Protein AF-A0A353BVL4-F1 (afdb_monomer_lite)

pLDDT: mean 81.97, std 14.18, range [49.12, 94.62]

Sequence (76 aa):
MLYAASVRVSFKRNQRRLDIIVEADNLESAKEKVLKQAHKIYAPGKKAIYAIIGTVSETEAFTDFSGIRPSQDEGD

Secondary structure (DSSP, 8-state):
-EEEEEEEEEETTEEEEEEEEEE-SSHHHHHHHHHHHHHHHH-TTS--EEEEEEEEEHHHHHHHHTT---------

Foldseek 3Di:
DKKWWWKWKDDPPDIDIDIDIDDDPDPVRVVVVVVVVVCVPPDVPGPIDIDTPDMADPVNVVVVVVPPDPPPDDDD

Structure (mmCIF, N/CA/C/O backbone):
data_AF-A0A353BVL4-F1
#
_entry.id   AF-A0A353BVL4-F1
#
loop_
_atom_site.group_PDB
_atom_site.id
_atom_site.type_symbol
_atom_site.label_atom_id
_atom_site.label_alt_id
_atom_site.label_comp_id
_atom_site.label_asym_id
_atom_site.label_entity_id
_atom_site.label_seq_id
_atom_site.pdbx_PDB_ins_code
_atom_site.Cartn_x
_atom_site.Cartn_y
_atom_site.Cartn_z
_atom_site.occupancy
_atom_site.B_iso_or_equiv
_atom_site.auth_seq_id
_atom_site.auth_comp_id
_atom_site.auth_asym_id
_atom_site.auth_atom_id
_atom_site.pdbx_PDB_model_num
ATOM 1 N N . MET A 1 1 ? 3.161 0.059 -15.692 1.00 85.44 1 MET A N 1
ATOM 2 C CA . MET A 1 1 ? 4.239 -0.671 -14.989 1.00 85.44 1 MET A CA 1
ATOM 3 C C . MET A 1 1 ? 3.636 -1.378 -13.785 1.00 85.44 1 MET A C 1
ATOM 5 O O . MET A 1 1 ? 2.750 -0.804 -13.148 1.00 85.44 1 MET A O 1
ATOM 9 N N . LEU A 1 2 ? 4.046 -2.613 -13.493 1.00 89.94 2 LEU A N 1
ATOM 10 C CA . LEU A 1 2 ? 3.546 -3.334 -12.322 1.00 89.94 2 LEU A CA 1
ATOM 11 C C . LEU A 1 2 ? 4.329 -2.958 -11.062 1.00 89.94 2 LEU A C 1
ATOM 13 O O . LEU A 1 2 ? 5.549 -2.792 -11.084 1.00 89.94 2 LEU A O 1
ATOM 17 N N . TYR A 1 3 ? 3.606 -2.840 -9.954 1.00 92.25 3 TYR A N 1
ATOM 18 C CA . TYR A 1 3 ? 4.156 -2.597 -8.629 1.00 92.25 3 TYR A CA 1
ATOM 19 C C . TYR A 1 3 ? 3.559 -3.595 -7.645 1.00 92.25 3 TYR A C 1
ATOM 21 O O . TYR A 1 3 ? 2.338 -3.719 -7.540 1.00 92.25 3 TYR A O 1
ATOM 29 N N . ALA A 1 4 ? 4.417 -4.271 -6.892 1.00 92.12 4 ALA A N 1
ATOM 30 C CA . ALA A 1 4 ? 4.034 -5.065 -5.738 1.00 92.12 4 ALA A CA 1
ATOM 31 C C . ALA A 1 4 ? 4.285 -4.247 -4.470 1.00 92.12 4 ALA A C 1
ATOM 33 O O . ALA A 1 4 ? 5.358 -3.678 -4.287 1.00 92.12 4 ALA A O 1
ATOM 34 N N . ALA A 1 5 ? 3.309 -4.181 -3.574 1.00 93.81 5 ALA A N 1
ATOM 35 C CA . ALA A 1 5 ? 3.452 -3.482 -2.309 1.00 93.81 5 ALA A CA 1
ATOM 36 C C . ALA A 1 5 ? 2.917 -4.317 -1.152 1.00 93.81 5 ALA A C 1
ATOM 38 O O . ALA A 1 5 ? 1.833 -4.900 -1.219 1.00 93.81 5 ALA A O 1
ATOM 39 N N . SER A 1 6 ? 3.665 -4.308 -0.056 1.00 93.56 6 SER A N 1
ATOM 40 C CA . SER A 1 6 ? 3.251 -4.914 1.200 1.00 93.56 6 SER A CA 1
ATOM 41 C C . SER A 1 6 ? 2.668 -3.839 2.105 1.00 93.56 6 SER A C 1
ATOM 43 O O . SER A 1 6 ? 3.316 -2.837 2.416 1.00 93.56 6 SER A O 1
ATOM 45 N N . VAL A 1 7 ? 1.442 -4.057 2.563 1.00 93.06 7 VAL A N 1
ATOM 46 C CA . VAL A 1 7 ? 0.708 -3.156 3.448 1.00 93.06 7 VAL A CA 1
ATOM 47 C C . VAL A 1 7 ? 0.479 -3.849 4.779 1.00 93.06 7 VAL A C 1
ATOM 49 O O . VAL A 1 7 ? -0.145 -4.908 4.853 1.00 93.06 7 VAL A O 1
ATOM 52 N N . ARG A 1 8 ? 0.946 -3.232 5.859 1.00 93.38 8 ARG A N 1
ATOM 53 C CA . ARG A 1 8 ? 0.563 -3.606 7.216 1.00 93.38 8 ARG A CA 1
ATOM 54 C C . ARG A 1 8 ? -0.743 -2.909 7.568 1.00 93.38 8 ARG A C 1
ATOM 56 O O . ARG A 1 8 ? -0.823 -1.682 7.558 1.00 93.38 8 ARG A O 1
ATOM 63 N N . VAL A 1 9 ? -1.746 -3.703 7.913 1.00 91.31 9 VAL A N 1
ATOM 64 C CA . VAL A 1 9 ? -3.045 -3.244 8.392 1.00 91.31 9 VAL A CA 1
ATOM 65 C C . VAL A 1 9 ? -3.151 -3.538 9.87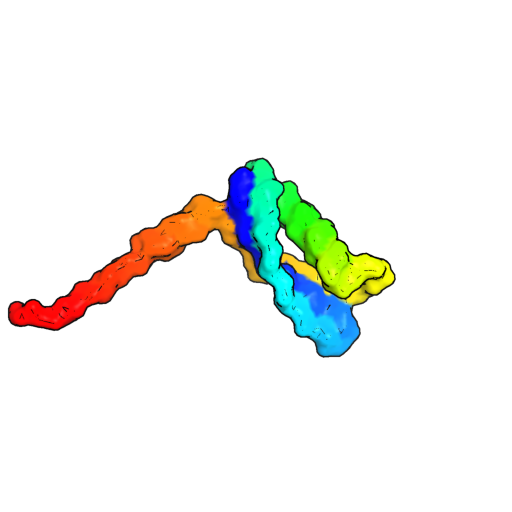8 1.00 91.31 9 VAL A C 1
ATOM 67 O O . VAL A 1 9 ? -3.057 -4.693 10.296 1.00 91.31 9 VAL A O 1
ATOM 70 N N . SER A 1 10 ? -3.372 -2.495 10.670 1.00 90.06 10 SER A N 1
ATOM 71 C CA . SER A 1 10 ? -3.544 -2.598 12.118 1.00 90.06 10 SER A CA 1
ATOM 72 C C . SER A 1 10 ? -4.941 -2.134 12.509 1.00 90.06 10 SER A C 1
ATOM 74 O O . SER A 1 10 ? -5.328 -0.993 12.249 1.00 90.06 10 SER A O 1
ATOM 76 N N . PHE A 1 11 ? -5.700 -3.004 13.172 1.00 87.19 11 PHE A N 1
ATOM 77 C CA . PHE A 1 11 ? -7.008 -2.679 13.728 1.00 87.19 11 PHE A CA 1
ATOM 78 C C . PHE A 1 11 ? -7.131 -3.204 15.161 1.00 87.19 11 PHE A C 1
ATOM 80 O O . PHE A 1 11 ? -7.205 -4.412 15.402 1.00 87.19 11 PHE A O 1
ATOM 87 N N . LYS A 1 12 ? -7.190 -2.283 16.132 1.00 85.31 12 LYS A N 1
ATOM 88 C CA . LYS A 1 12 ? -7.144 -2.592 17.571 1.00 85.31 12 LYS A CA 1
ATOM 89 C C . LYS A 1 12 ? -5.918 -3.461 17.904 1.00 85.31 12 LYS A C 1
ATOM 91 O O . LYS A 1 12 ? -4.796 -2.997 17.757 1.00 85.31 12 LYS A O 1
ATOM 96 N N . ARG A 1 13 ? -6.130 -4.705 18.346 1.00 84.94 13 ARG A N 1
ATOM 97 C CA . ARG A 1 13 ? -5.071 -5.676 18.676 1.00 84.94 13 ARG A CA 1
ATOM 98 C C . ARG A 1 13 ? -4.707 -6.598 17.509 1.00 84.94 13 ARG A C 1
ATOM 100 O O . ARG A 1 13 ? -3.785 -7.389 17.644 1.00 84.94 13 ARG A O 1
ATOM 107 N N . ASN A 1 14 ? -5.432 -6.523 16.392 1.00 85.00 14 ASN A N 1
ATOM 108 C CA . ASN A 1 14 ? -5.197 -7.383 15.241 1.00 85.00 14 ASN A CA 1
ATOM 109 C C . ASN A 1 14 ? -4.275 -6.685 14.238 1.00 85.00 14 ASN A C 1
ATOM 111 O O . ASN A 1 14 ? -4.491 -5.517 13.900 1.00 85.00 14 ASN A O 1
ATOM 115 N N . GLN A 1 15 ? -3.268 -7.407 13.759 1.00 89.00 15 GLN A N 1
ATOM 116 C CA . GLN A 1 15 ? -2.360 -6.952 12.715 1.00 89.00 15 GLN A CA 1
ATOM 117 C C . GLN A 1 15 ? -2.364 -7.972 11.586 1.00 89.00 15 GLN A C 1
ATOM 119 O O . GLN A 1 15 ? -2.327 -9.178 11.823 1.00 89.00 15 GLN A O 1
ATOM 124 N N . ARG A 1 16 ? -2.404 -7.488 10.349 1.00 90.00 16 ARG A N 1
ATOM 125 C CA . ARG A 1 16 ? -2.350 -8.328 9.157 1.00 90.00 16 ARG A CA 1
ATOM 126 C C . ARG A 1 16 ? -1.462 -7.682 8.110 1.00 90.00 16 ARG A C 1
ATOM 128 O O . ARG A 1 16 ? -1.449 -6.462 7.974 1.00 90.00 16 ARG A O 1
ATOM 135 N N . ARG A 1 17 ? -0.740 -8.502 7.358 1.00 91.75 17 ARG A N 1
ATOM 136 C CA . ARG A 1 17 ? -0.035 -8.075 6.151 1.00 91.75 17 ARG A CA 1
ATOM 137 C C . ARG A 1 17 ? -0.890 -8.407 4.932 1.00 91.75 17 ARG A C 1
ATOM 139 O O . ARG A 1 17 ? -1.486 -9.482 4.879 1.00 91.75 17 ARG A O 1
ATOM 146 N N . LEU A 1 18 ? -0.974 -7.467 4.003 1.00 91.69 18 LEU A N 1
ATOM 147 C CA . LEU A 1 18 ? -1.578 -7.638 2.690 1.00 91.69 18 LEU A CA 1
ATOM 148 C C . LEU A 1 18 ? -0.516 -7.359 1.639 1.00 91.69 18 LEU A C 1
ATOM 150 O O . LEU A 1 18 ? 0.084 -6.288 1.656 1.00 91.69 18 LEU A O 1
ATOM 154 N N . ASP A 1 19 ? -0.318 -8.296 0.728 1.00 92.44 19 ASP A N 1
ATOM 155 C CA . ASP A 1 19 ? 0.541 -8.111 -0.433 1.00 92.44 19 ASP A CA 1
ATOM 156 C C . ASP A 1 19 ? -0.364 -7.841 -1.637 1.00 92.44 19 ASP A C 1
ATOM 158 O O . ASP A 1 19 ? -1.275 -8.616 -1.936 1.00 92.44 19 ASP A O 1
ATOM 162 N N . ILE A 1 20 ? -0.192 -6.672 -2.251 1.00 93.00 20 ILE A N 1
ATOM 163 C CA . ILE A 1 20 ? -1.082 -6.135 -3.281 1.00 93.00 20 ILE A CA 1
ATOM 164 C C . ILE A 1 20 ? -0.249 -5.790 -4.505 1.00 93.00 20 ILE A C 1
ATOM 166 O O . ILE A 1 20 ? 0.766 -5.105 -4.396 1.00 93.00 20 ILE A O 1
ATOM 170 N N . ILE A 1 21 ? -0.710 -6.239 -5.668 1.00 93.50 21 ILE A N 1
ATOM 171 C CA . ILE A 1 21 ? -0.099 -5.935 -6.958 1.00 93.50 21 ILE A CA 1
ATOM 172 C C . ILE A 1 21 ? -1.022 -4.970 -7.700 1.00 93.50 21 ILE A C 1
ATOM 174 O O . ILE A 1 21 ? -2.220 -5.233 -7.826 1.00 93.50 21 ILE A O 1
ATOM 178 N N . VAL A 1 22 ? -0.472 -3.851 -8.170 1.00 94.00 22 VAL A N 1
ATOM 179 C CA . VAL A 1 22 ? -1.199 -2.835 -8.940 1.00 94.00 22 VAL A CA 1
ATOM 180 C C . VAL A 1 22 ? -0.434 -2.440 -10.191 1.00 94.00 22 VAL A C 1
ATOM 182 O O . VAL A 1 22 ? 0.794 -2.415 -10.209 1.00 94.00 22 VAL A O 1
ATOM 185 N N . GLU A 1 23 ? -1.175 -2.050 -11.220 1.00 94.25 23 GLU A N 1
ATOM 186 C CA . GLU A 1 23 ? -0.613 -1.365 -12.376 1.00 94.25 23 GLU A CA 1
ATOM 187 C C . GLU A 1 23 ? -0.696 0.153 -12.179 1.00 94.25 23 GLU A C 1
ATOM 189 O O . GLU A 1 23 ? -1.753 0.702 -11.835 1.00 94.25 23 GLU A O 1
ATOM 194 N N . ALA A 1 24 ? 0.419 0.846 -12.391 1.00 92.75 24 ALA A N 1
ATOM 195 C CA . ALA A 1 24 ? 0.497 2.299 -12.317 1.00 92.75 24 ALA A CA 1
ATOM 196 C C . ALA A 1 24 ? 1.568 2.861 -13.260 1.00 92.75 24 ALA A C 1
ATOM 198 O O . ALA A 1 24 ? 2.462 2.146 -13.722 1.00 92.75 24 ALA A O 1
ATOM 199 N N . ASP A 1 25 ? 1.464 4.160 -13.525 1.00 90.12 25 ASP A N 1
ATOM 200 C CA . ASP A 1 25 ? 2.414 4.914 -14.345 1.00 90.12 25 ASP A CA 1
ATOM 201 C C . ASP A 1 25 ? 3.643 5.360 -13.543 1.00 90.12 25 ASP A C 1
ATOM 203 O O . ASP A 1 25 ? 4.716 5.565 -14.098 1.00 90.12 25 ASP A O 1
ATOM 207 N N . ASN A 1 26 ? 3.488 5.524 -12.226 1.00 90.44 26 ASN A N 1
ATOM 208 C CA . ASN A 1 26 ? 4.543 5.954 -11.315 1.00 90.44 26 ASN A CA 1
ATOM 209 C C . ASN A 1 26 ? 4.288 5.458 -9.880 1.00 90.44 26 ASN A C 1
ATOM 211 O O . ASN A 1 26 ? 3.181 5.032 -9.532 1.00 90.44 26 ASN A O 1
ATOM 215 N N . LEU A 1 27 ? 5.318 5.551 -9.034 1.00 88.75 27 LEU A N 1
ATOM 216 C CA . LEU A 1 27 ? 5.291 5.077 -7.648 1.00 88.75 27 LEU A CA 1
ATOM 217 C C . LEU A 1 27 ? 4.216 5.767 -6.791 1.00 88.75 27 LEU A C 1
ATOM 219 O O . LEU A 1 27 ? 3.633 5.136 -5.911 1.00 88.75 27 LEU A O 1
ATOM 223 N N . GLU A 1 28 ? 3.951 7.051 -7.019 1.00 90.44 28 GLU A N 1
ATOM 224 C CA . GLU A 1 28 ? 2.966 7.808 -6.239 1.00 90.44 28 GLU A CA 1
ATOM 225 C C . GLU A 1 28 ? 1.540 7.312 -6.522 1.00 90.44 28 GLU A C 1
ATOM 227 O O . GLU A 1 28 ? 0.818 6.927 -5.598 1.00 90.44 28 GLU A O 1
ATOM 232 N N . SER A 1 29 ? 1.195 7.165 -7.805 1.00 93.44 29 SER A N 1
ATOM 233 C CA . SER A 1 29 ? -0.063 6.558 -8.253 1.00 93.44 29 SER A CA 1
ATOM 234 C C . SER A 1 29 ? -0.204 5.106 -7.775 1.00 93.44 29 SER A C 1
ATOM 236 O O . SER A 1 29 ? -1.285 4.685 -7.351 1.00 93.44 29 SER A O 1
ATOM 238 N N . ALA A 1 30 ? 0.894 4.339 -7.764 1.00 93.00 30 ALA A N 1
ATOM 239 C CA . ALA A 1 30 ? 0.906 2.976 -7.236 1.00 93.00 30 ALA A CA 1
ATOM 240 C C . ALA A 1 30 ? 0.528 2.941 -5.747 1.00 93.00 30 ALA A C 1
ATOM 242 O O . ALA A 1 30 ? -0.350 2.170 -5.353 1.00 93.00 30 ALA A O 1
ATOM 243 N N . LYS A 1 31 ? 1.126 3.810 -4.919 1.00 92.44 31 LYS A N 1
ATOM 244 C CA . LYS A 1 31 ? 0.834 3.897 -3.477 1.00 92.44 31 LYS A CA 1
ATOM 245 C C . LYS A 1 31 ? -0.636 4.214 -3.214 1.00 92.44 31 LYS A C 1
ATOM 247 O O . LYS A 1 31 ? -1.259 3.565 -2.371 1.00 92.44 31 LYS A O 1
ATOM 252 N N . GLU A 1 32 ? -1.215 5.161 -3.949 1.00 94.00 32 GLU A N 1
ATOM 253 C CA . GLU A 1 32 ? -2.639 5.481 -3.826 1.00 94.00 32 GLU A CA 1
ATOM 254 C C . GLU A 1 32 ? -3.541 4.294 -4.183 1.00 94.00 32 GLU A C 1
ATOM 256 O O . GLU A 1 32 ? -4.481 3.979 -3.442 1.00 94.00 32 GLU A O 1
ATOM 261 N N . LYS A 1 33 ? -3.267 3.618 -5.306 1.00 94.56 33 LYS A N 1
ATOM 262 C CA . LYS A 1 33 ? -4.039 2.445 -5.746 1.00 94.56 33 LYS A CA 1
ATOM 263 C C . LYS A 1 33 ? -3.942 1.304 -4.731 1.00 94.56 33 LYS A C 1
ATOM 265 O O . LYS A 1 33 ? -4.971 0.733 -4.365 1.00 94.56 33 LYS A O 1
ATOM 270 N N . VAL A 1 34 ? -2.742 1.036 -4.213 1.00 94.62 34 VAL A N 1
ATOM 271 C CA 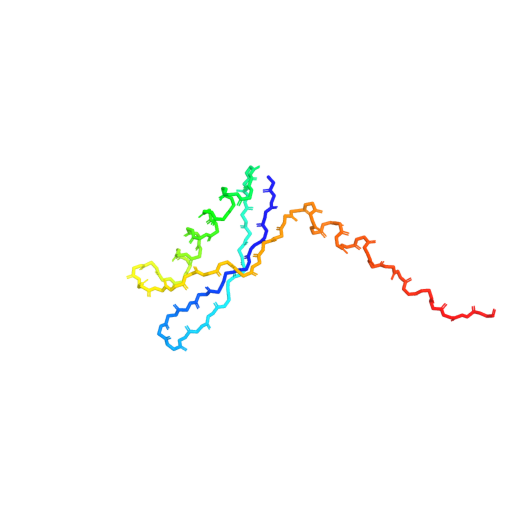. VAL A 1 34 ? -2.482 0.025 -3.176 1.00 94.62 34 VAL A CA 1
ATOM 272 C C . VAL A 1 34 ? -3.289 0.313 -1.914 1.00 94.62 34 VAL A C 1
ATOM 274 O O . VAL A 1 34 ? -3.967 -0.580 -1.408 1.00 94.62 34 VAL A O 1
ATOM 277 N N . LEU A 1 35 ? -3.278 1.552 -1.412 1.00 91.19 35 LEU A N 1
ATOM 278 C CA . LEU A 1 35 ? -4.035 1.919 -0.210 1.00 91.19 35 LEU A CA 1
ATOM 279 C C . LEU A 1 35 ? -5.545 1.791 -0.423 1.00 91.19 35 LEU A C 1
ATOM 281 O O . LEU A 1 35 ? -6.245 1.248 0.437 1.00 91.19 35 LEU A O 1
ATOM 285 N N . LYS A 1 36 ? -6.056 2.227 -1.581 1.00 91.81 36 LYS A N 1
ATOM 286 C CA . LYS A 1 36 ? -7.472 2.057 -1.946 1.00 91.81 36 LYS A CA 1
ATOM 287 C C . LYS A 1 36 ? -7.864 0.579 -1.973 1.00 91.81 36 LYS A C 1
ATOM 289 O O . LYS A 1 36 ? -8.930 0.219 -1.471 1.00 91.81 36 LYS A O 1
ATOM 294 N N . GLN A 1 37 ? -7.015 -0.284 -2.522 1.00 92.38 37 GLN A N 1
ATOM 295 C CA . GLN A 1 37 ? -7.273 -1.720 -2.600 1.00 92.38 37 GLN A CA 1
ATOM 296 C C . GLN A 1 37 ? -7.160 -2.404 -1.230 1.00 92.38 37 GLN A C 1
ATOM 298 O O . GLN A 1 37 ? -8.039 -3.185 -0.872 1.00 92.38 37 GLN A O 1
ATOM 303 N N . ALA A 1 38 ? -6.167 -2.042 -0.412 1.00 90.94 38 ALA A N 1
ATOM 304 C CA . ALA A 1 38 ? -6.022 -2.533 0.959 1.00 90.94 38 ALA A CA 1
ATOM 305 C C . ALA A 1 38 ? -7.259 -2.213 1.810 1.00 90.94 38 ALA A C 1
ATOM 307 O O . ALA A 1 38 ? -7.751 -3.070 2.548 1.00 90.94 38 ALA A O 1
ATOM 308 N N . HIS A 1 39 ? -7.797 -0.999 1.658 1.00 89.19 39 HIS A N 1
ATOM 309 C CA . HIS A 1 39 ? -9.016 -0.577 2.339 1.00 89.19 39 HIS A CA 1
ATOM 310 C C . HIS A 1 39 ? -10.219 -1.430 1.908 1.00 89.19 39 HIS A C 1
ATOM 312 O O . HIS A 1 39 ? -10.952 -1.929 2.764 1.00 89.19 39 HIS A O 1
ATOM 318 N N . LYS A 1 40 ? -10.393 -1.666 0.599 1.00 88.44 40 LYS A N 1
ATOM 319 C CA . LYS A 1 40 ? -11.474 -2.518 0.073 1.00 88.44 40 LYS A CA 1
ATOM 320 C C . LYS A 1 40 ? -11.400 -3.961 0.584 1.00 88.44 40 LYS A C 1
ATOM 322 O O . LYS A 1 40 ? -12.443 -4.547 0.847 1.00 88.44 40 LYS A O 1
ATOM 327 N N . ILE A 1 41 ? -10.196 -4.519 0.727 1.00 86.50 41 ILE A N 1
ATOM 328 C CA . ILE A 1 41 ? -9.996 -5.920 1.128 1.00 86.50 41 ILE A CA 1
ATOM 329 C C . ILE A 1 41 ? -10.258 -6.132 2.623 1.00 86.50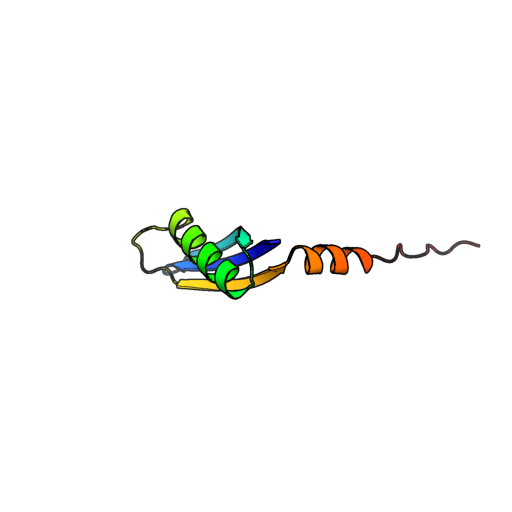 41 ILE A C 1
ATOM 331 O O . ILE A 1 41 ? -10.943 -7.080 2.995 1.00 86.50 41 ILE A O 1
ATOM 335 N N . TYR A 1 42 ? -9.675 -5.304 3.496 1.00 81.31 42 TYR A N 1
ATOM 336 C CA . TYR A 1 42 ? -9.655 -5.627 4.926 1.00 81.31 42 TYR A CA 1
ATOM 337 C C . TYR A 1 42 ? -10.903 -5.164 5.676 1.00 81.31 42 TYR A C 1
ATOM 339 O O . TYR A 1 42 ? -11.470 -5.931 6.454 1.00 81.31 42 TYR A O 1
ATOM 347 N N . ALA A 1 43 ? -11.306 -3.902 5.513 1.00 71.56 43 ALA A N 1
ATOM 348 C CA . ALA A 1 43 ? -12.426 -3.352 6.271 1.00 71.56 43 ALA A CA 1
ATOM 349 C C . ALA A 1 43 ? -12.911 -2.011 5.696 1.00 71.56 43 ALA A C 1
ATOM 351 O O . ALA A 1 43 ? -12.539 -0.958 6.227 1.00 71.56 43 ALA A O 1
ATOM 352 N N . PRO A 1 44 ? -13.785 -2.014 4.674 1.00 64.94 44 PRO A N 1
ATOM 353 C CA . PRO A 1 44 ? -14.486 -0.801 4.276 1.00 64.94 44 PRO A CA 1
ATOM 354 C C . PRO A 1 44 ? -15.324 -0.296 5.466 1.00 64.94 44 PRO A C 1
ATOM 356 O O . PRO A 1 44 ? -16.273 -0.949 5.892 1.00 64.94 44 PRO A O 1
ATOM 359 N N . GLY A 1 45 ? -14.933 0.837 6.060 1.00 61.94 45 GLY A N 1
ATOM 360 C CA . GLY A 1 45 ? -15.697 1.510 7.123 1.00 61.94 45 GLY A CA 1
ATOM 361 C C . GLY A 1 45 ? -15.191 1.355 8.565 1.00 61.94 45 GLY A C 1
ATOM 362 O O . GLY A 1 45 ? -15.778 1.947 9.470 1.00 61.94 45 GLY A O 1
ATOM 363 N N . LYS A 1 46 ? -14.093 0.629 8.826 1.00 70.62 46 LYS A N 1
ATOM 364 C CA . LYS A 1 46 ? -13.438 0.631 10.155 1.00 70.62 46 LYS A CA 1
ATOM 365 C C . LYS A 1 46 ? -12.195 1.523 10.141 1.00 70.62 46 LYS A C 1
ATOM 367 O O . LYS A 1 46 ? -11.442 1.511 9.173 1.00 70.62 46 LYS A O 1
ATOM 372 N N . LYS A 1 47 ? -11.939 2.252 11.241 1.00 80.25 47 LYS A N 1
ATOM 373 C CA . LYS A 1 47 ? -10.710 3.048 11.463 1.00 80.25 47 LYS A CA 1
ATOM 374 C C . LYS A 1 47 ? -9.482 2.139 11.660 1.00 80.25 47 LYS A C 1
ATOM 376 O O . LYS A 1 47 ? -8.948 2.039 12.762 1.00 80.25 47 LYS A O 1
ATOM 381 N N . ALA A 1 48 ? -9.095 1.405 10.623 1.00 85.69 48 ALA A N 1
ATOM 382 C CA . ALA A 1 48 ? -7.841 0.666 10.565 1.00 85.69 48 ALA A CA 1
ATOM 383 C C . ALA A 1 48 ? -6.718 1.590 10.075 1.00 85.69 48 ALA A C 1
ATOM 385 O O . ALA A 1 48 ? -6.956 2.503 9.284 1.00 85.69 48 ALA A O 1
ATOM 386 N N . ILE A 1 49 ? -5.500 1.356 10.558 1.00 88.81 49 ILE A N 1
ATOM 387 C CA . ILE A 1 49 ? -4.299 2.057 10.100 1.00 88.81 49 ILE A CA 1
ATOM 388 C C . ILE A 1 49 ? -3.660 1.204 9.009 1.00 88.81 49 ILE A C 1
ATOM 390 O O . ILE A 1 49 ? -3.380 0.026 9.238 1.00 88.81 49 ILE A O 1
ATOM 394 N N . TYR A 1 50 ? -3.423 1.805 7.846 1.00 90.44 50 TYR A N 1
ATOM 395 C CA . TYR A 1 50 ? -2.783 1.171 6.698 1.00 90.44 50 TYR A CA 1
ATOM 396 C C . TYR A 1 50 ? -1.405 1.800 6.511 1.00 90.44 50 TYR A C 1
ATOM 398 O O . TYR A 1 50 ? -1.300 3.007 6.310 1.00 90.44 50 TYR A O 1
ATOM 406 N N . ALA A 1 51 ? -0.352 0.995 6.593 1.00 91.88 51 ALA A N 1
ATOM 407 C CA . ALA A 1 51 ? 1.020 1.443 6.402 1.00 91.88 51 ALA A CA 1
ATOM 408 C C . ALA A 1 51 ? 1.685 0.601 5.316 1.00 91.88 51 ALA A C 1
ATOM 410 O O . ALA A 1 51 ? 1.765 -0.620 5.447 1.00 91.88 51 ALA A O 1
ATOM 411 N N . ILE A 1 52 ? 2.170 1.242 4.254 1.00 93.12 52 ILE A N 1
ATOM 412 C CA . ILE A 1 52 ? 2.986 0.572 3.239 1.00 93.12 52 ILE A CA 1
ATOM 413 C C . ILE A 1 52 ? 4.366 0.337 3.855 1.00 93.12 52 ILE A C 1
ATOM 415 O O . ILE A 1 52 ? 5.030 1.289 4.256 1.00 93.12 52 ILE A O 1
ATOM 419 N N . ILE A 1 53 ? 4.764 -0.926 3.976 1.00 93.06 53 ILE A N 1
ATOM 420 C CA . ILE A 1 53 ? 6.040 -1.336 4.585 1.00 93.06 53 ILE A CA 1
ATOM 421 C C . ILE A 1 53 ? 7.104 -1.685 3.541 1.00 93.06 53 ILE A C 1
ATOM 423 O O . ILE A 1 53 ? 8.277 -1.783 3.879 1.00 93.06 53 ILE A O 1
ATOM 427 N N . GLY A 1 54 ? 6.704 -1.857 2.282 1.00 90.12 54 GLY A N 1
ATOM 428 C CA . GLY A 1 54 ? 7.607 -2.099 1.166 1.00 90.12 54 GLY A CA 1
ATOM 429 C C . GLY A 1 54 ? 6.880 -1.925 -0.159 1.00 90.12 54 GLY A C 1
ATOM 430 O O . GLY A 1 54 ? 5.668 -2.143 -0.250 1.00 90.12 54 GLY A O 1
ATOM 431 N N . THR A 1 55 ? 7.609 -1.498 -1.181 1.00 91.06 55 THR A N 1
ATOM 432 C CA . THR A 1 55 ? 7.123 -1.420 -2.558 1.00 91.06 55 THR A CA 1
ATOM 433 C C . THR A 1 55 ? 8.260 -1.830 -3.471 1.00 91.06 55 THR A C 1
ATOM 435 O O . THR A 1 55 ? 9.385 -1.392 -3.265 1.00 91.06 55 THR A O 1
ATOM 438 N N . VAL A 1 56 ? 7.956 -2.682 -4.437 1.00 89.75 56 VAL A N 1
ATOM 439 C CA . VAL A 1 56 ? 8.892 -3.203 -5.425 1.00 89.75 56 VAL A CA 1
ATOM 440 C C . VAL A 1 56 ? 8.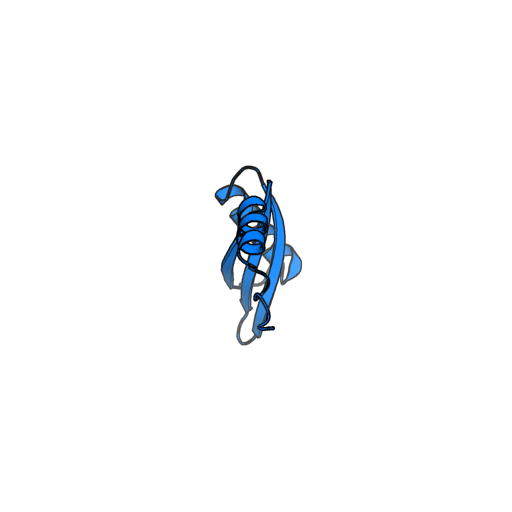253 -2.981 -6.785 1.00 89.75 56 VAL A C 1
ATOM 442 O O . VAL A 1 56 ? 7.105 -3.375 -7.011 1.00 89.75 56 VAL A O 1
ATOM 445 N N . SER A 1 57 ? 8.964 -2.303 -7.675 1.00 88.25 57 SER A N 1
ATOM 446 C CA . SER A 1 57 ? 8.550 -2.176 -9.068 1.00 88.25 57 SER A CA 1
ATOM 447 C C . SER A 1 57 ? 8.957 -3.405 -9.881 1.00 88.25 57 SER A C 1
ATOM 449 O O . SER A 1 57 ? 9.874 -4.136 -9.513 1.00 88.25 57 SER A O 1
ATOM 451 N N . GLU A 1 58 ? 8.285 -3.634 -11.005 1.00 81.44 58 GLU A N 1
ATOM 452 C CA . GLU A 1 58 ? 8.611 -4.714 -11.941 1.00 81.44 58 GLU A CA 1
ATOM 453 C C . GLU A 1 58 ? 10.106 -4.737 -12.298 1.00 81.44 58 GLU A C 1
ATOM 455 O O . GLU A 1 58 ? 10.759 -5.766 -12.158 1.00 81.44 58 GLU A O 1
ATOM 460 N N . THR A 1 59 ? 10.680 -3.589 -12.668 1.00 79.06 59 THR A N 1
ATOM 461 C CA . THR A 1 59 ? 12.103 -3.486 -13.019 1.00 79.06 59 THR A CA 1
ATOM 462 C C . THR A 1 59 ? 13.021 -3.814 -11.840 1.00 79.06 59 THR A C 1
ATOM 464 O O . THR A 1 59 ? 14.004 -4.528 -12.025 1.00 79.06 59 THR A O 1
ATOM 467 N N . GLU A 1 60 ? 12.702 -3.360 -10.625 1.00 75.00 60 GLU A N 1
ATOM 468 C CA . GLU A 1 60 ? 13.480 -3.708 -9.425 1.00 75.00 60 GLU A CA 1
ATOM 469 C C . GLU A 1 60 ? 13.429 -5.211 -9.136 1.00 75.00 60 GLU A C 1
ATOM 471 O O . GLU A 1 60 ? 14.468 -5.812 -8.874 1.00 75.00 60 GLU A O 1
ATOM 476 N N . ALA A 1 61 ? 12.259 -5.842 -9.277 1.00 75.56 61 ALA A N 1
ATOM 477 C CA . ALA A 1 61 ? 12.102 -7.282 -9.082 1.00 75.56 61 ALA A CA 1
ATOM 478 C C . ALA A 1 61 ? 12.964 -8.103 -10.057 1.00 75.56 61 ALA A C 1
ATOM 480 O O . ALA A 1 61 ? 13.580 -9.088 -9.656 1.00 75.56 61 ALA A O 1
ATOM 481 N N . PHE A 1 62 ? 13.057 -7.687 -11.324 1.00 70.06 62 PHE A N 1
ATOM 482 C CA . PHE A 1 62 ? 13.929 -8.345 -12.304 1.00 70.06 62 PHE A CA 1
ATOM 483 C C . PHE A 1 62 ? 15.420 -8.112 -12.035 1.00 70.06 62 PHE A C 1
ATOM 485 O O . PHE A 1 62 ? 16.242 -8.977 -12.339 1.00 70.06 62 PHE A O 1
ATOM 492 N N . THR A 1 63 ? 15.778 -6.971 -11.446 1.00 65.56 63 THR A N 1
ATOM 493 C CA . THR A 1 63 ? 17.179 -6.647 -11.148 1.00 65.56 63 THR A CA 1
ATOM 494 C C . THR A 1 63 ? 17.679 -7.454 -9.946 1.00 65.56 63 THR A C 1
ATOM 496 O O . THR A 1 63 ? 18.792 -7.976 -9.985 1.00 65.56 63 THR A O 1
ATOM 499 N N . ASP A 1 64 ? 16.838 -7.663 -8.930 1.00 60.59 64 ASP A N 1
ATOM 500 C CA . ASP A 1 64 ?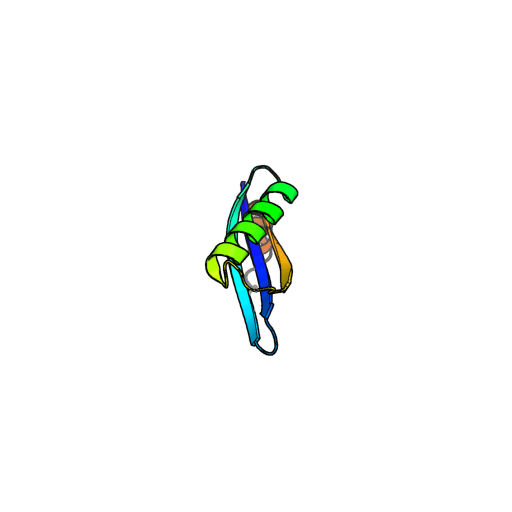 17.169 -8.457 -7.737 1.00 60.59 64 ASP A CA 1
ATOM 501 C C . ASP A 1 64 ? 17.415 -9.946 -8.071 1.00 60.59 64 ASP A C 1
ATOM 503 O O . ASP A 1 64 ? 18.334 -10.573 -7.545 1.00 60.59 64 ASP A O 1
ATOM 507 N N . PHE A 1 65 ? 16.686 -10.498 -9.050 1.00 55.56 65 PHE A N 1
ATOM 508 C CA . PHE A 1 65 ? 16.899 -11.870 -9.538 1.00 55.56 65 PHE A CA 1
ATOM 509 C C . PHE A 1 65 ? 18.240 -12.074 -10.258 1.00 55.56 65 PHE A C 1
ATOM 511 O O . PHE A 1 65 ? 18.787 -13.176 -10.236 1.00 55.56 65 PHE A O 1
ATOM 518 N N . SER A 1 66 ? 18.803 -11.026 -10.865 1.00 54.53 66 SER A N 1
ATOM 519 C CA . SER A 1 66 ? 20.105 -11.105 -11.544 1.00 54.53 66 SER A CA 1
ATOM 520 C C . SER A 1 66 ? 21.305 -11.162 -10.582 1.00 54.53 66 SER A C 1
ATOM 522 O O . SER A 1 66 ? 22.429 -11.428 -11.008 1.00 54.53 66 SER A O 1
ATOM 524 N N . GLY A 1 67 ? 21.072 -10.961 -9.278 1.00 49.25 67 GLY A N 1
ATOM 525 C CA . GLY A 1 67 ? 22.071 -11.083 -8.213 1.00 49.25 67 GLY A CA 1
ATOM 526 C C . GLY A 1 67 ? 22.262 -12.501 -7.665 1.00 49.25 67 GLY A C 1
ATOM 527 O O . GLY A 1 67 ? 23.198 -12.727 -6.895 1.00 49.25 67 GLY A O 1
ATOM 528 N N . ILE A 1 68 ? 21.433 -13.472 -8.069 1.00 56.03 68 ILE A N 1
ATOM 529 C CA . ILE A 1 68 ? 21.638 -14.886 -7.736 1.00 56.03 68 ILE A CA 1
ATOM 530 C C . ILE A 1 68 ? 22.765 -15.404 -8.634 1.00 56.03 68 ILE A C 1
ATOM 532 O O . ILE A 1 68 ? 22.540 -15.999 -9.687 1.00 56.03 68 ILE A O 1
ATOM 536 N N . ARG A 1 69 ? 24.013 -15.149 -8.230 1.00 54.78 69 ARG A N 1
ATOM 537 C CA . ARG A 1 69 ? 25.149 -15.912 -8.747 1.00 54.78 69 ARG A CA 1
ATOM 538 C C . ARG A 1 69 ? 24.872 -17.373 -8.382 1.00 54.78 69 ARG A C 1
ATOM 540 O O . ARG A 1 69 ? 24.676 -17.628 -7.191 1.00 54.78 69 ARG A O 1
ATOM 547 N N . PRO A 1 70 ? 24.830 -18.326 -9.329 1.00 51.56 70 PRO A N 1
ATOM 548 C CA . PRO A 1 70 ? 24.939 -19.719 -8.937 1.00 51.56 70 PRO A CA 1
ATOM 549 C C . PRO A 1 70 ? 26.250 -19.818 -8.162 1.00 51.56 70 PRO A C 1
ATOM 551 O O . PRO A 1 70 ? 27.303 -19.445 -8.682 1.00 51.56 70 PRO A O 1
ATOM 554 N N . SER A 1 71 ? 26.166 -20.200 -6.888 1.00 56.72 71 SER A N 1
ATOM 555 C CA . SER A 1 71 ? 27.335 -20.594 -6.116 1.00 56.72 71 SER A CA 1
ATOM 556 C C . SER A 1 71 ? 28.091 -21.594 -6.978 1.00 56.72 71 SER A C 1
ATOM 558 O O . SER A 1 71 ? 27.563 -22.656 -7.302 1.00 56.72 71 SER A O 1
ATOM 560 N N . GLN A 1 72 ? 29.259 -21.178 -7.456 1.00 52.06 72 GLN A N 1
ATOM 561 C CA . GLN A 1 72 ? 30.171 -22.028 -8.190 1.00 52.06 72 GLN A CA 1
ATOM 562 C C . GLN A 1 72 ? 30.653 -23.057 -7.172 1.00 52.06 72 GLN A C 1
ATOM 564 O O . GLN A 1 72 ? 31.471 -22.745 -6.310 1.00 52.06 72 GLN A O 1
ATOM 569 N N . ASP A 1 73 ? 29.995 -24.212 -7.204 1.00 58.56 73 ASP A N 1
ATOM 570 C CA . ASP A 1 73 ? 30.314 -25.394 -6.419 1.00 58.56 73 ASP A CA 1
ATOM 571 C C . ASP A 1 73 ? 31.782 -25.754 -6.682 1.00 58.56 73 ASP A C 1
ATOM 573 O O . ASP A 1 73 ? 32.229 -25.804 -7.833 1.00 58.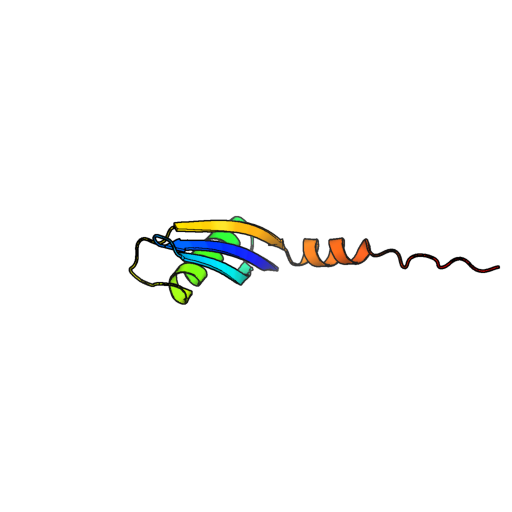56 73 ASP A O 1
ATOM 577 N N . GLU A 1 74 ? 32.534 -25.897 -5.593 1.00 60.50 74 GLU A N 1
ATOM 578 C CA . GLU A 1 74 ? 33.870 -26.486 -5.552 1.00 60.50 74 GLU A CA 1
ATOM 579 C C . GLU A 1 74 ? 33.926 -27.796 -6.352 1.00 60.50 74 GLU A C 1
ATOM 581 O O . GLU A 1 74 ? 33.075 -28.664 -6.174 1.00 60.50 74 GLU A O 1
ATOM 586 N N . GLY A 1 75 ? 34.975 -27.988 -7.158 1.00 59.34 75 GLY A N 1
ATOM 587 C CA . GLY A 1 75 ? 35.327 -29.323 -7.648 1.00 59.34 75 GLY A CA 1
ATOM 588 C C . GLY A 1 75 ? 36.227 -29.343 -8.880 1.00 59.34 75 GLY A C 1
ATOM 589 O O . GLY A 1 75 ? 35.720 -29.430 -9.996 1.00 59.34 75 GLY A O 1
ATOM 590 N N . ASP A 1 76 ? 37.542 -29.212 -8.681 1.00 49.12 76 ASP A N 1
ATOM 591 C CA . ASP A 1 76 ? 38.556 -30.293 -8.792 1.00 49.12 76 ASP A CA 1
ATOM 592 C C . ASP A 1 76 ? 39.973 -29.691 -8.690 1.00 49.12 76 ASP A C 1
ATOM 594 O O . ASP A 1 76 ? 40.321 -28.816 -9.520 1.00 49.12 76 ASP A O 1
#

Radius of gyration: 17.02 Å; chains: 1; bounding box: 54×38×34 Å